Protein 8RQY (pdb70)

B-factor: mean 31.99, std 12.07, range [16.11, 99.0]

Sequence (131 aa):
MKKVEILMVVDAAAALASRDLQSNIYLIDTNKYMGSGNEGQAELKTACKDGQLLCWRVVAISPDNEVDIVEFNGQMINDRVCIPTKQGLSGDEFWEGRVEAQGQASTQQYNATLSIDGSRLTFDPFLVISL

Organism: Vibrio cholerae serotype O1 (strain ATCC 39315 / El Tor Inaba N16961) (NCBI:txid243277)

Structure (mmCIF, N/CA/C/O backbone):
data_8RQY
#
_entry.id   8RQY
#
_cell.length_a   46.998
_cell.length_b   98.008
_cell.length_c   54.528
_cell.angle_alpha   90.000
_cell.angle_beta   90.000
_cell.angle_gamma   90.000
#
_symmetry.space_group_name_H-M   'C 2 2 21'
#
loop_
_entity.id
_entity.type
_entity.pdbx_description
1 polymer 'Inclusion body protein'
2 water water
#
loop_
_atom_site.group_PDB
_atom_site.id
_atom_site.type_symbol
_atom_site.label_atom_id
_atom_site.label_alt_id
_atom_site.label_comp_id
_atom_site.label_asym_id
_atom_site.label_entity_id
_atom_site.label_seq_id
_atom_site.pdbx_PDB_ins_code
_atom_site.Cartn_x
_atom_site.Cartn_y
_atom_site.Cartn_z
_atom_site.occupancy
_atom_site.B_iso_or_equiv
_atom_site.auth_seq_id
_atom_site.auth_comp_id
_atom_site.auth_asym_id
_atom_site.auth_atom_id
_atom_site.pdbx_PDB_model_num
ATOM 1 N N . MET A 1 3 ? 5.670 12.971 17.582 1.000 48.851 1 MET A N 1
ATOM 2 C CA . MET A 1 3 ? 5.049 14.271 17.259 1.000 47.663 1 MET A CA 1
ATOM 3 C C . MET A 1 3 ? 4.506 14.832 18.568 1.000 42.971 1 MET A C 1
ATOM 4 O O . MET A 1 3 ? 4.829 15.970 18.844 1.000 45.143 1 MET A O 1
ATOM 9 N N . LYS A 1 4 ? 3.807 14.052 19.420 1.000 43.919 2 LYS A N 1
ATOM 10 C CA . LYS A 1 4 ? 3.272 14.598 20.672 1.000 44.876 2 LYS A CA 1
ATOM 11 C C . LYS A 1 4 ? 4.356 14.794 21.758 1.000 40.060 2 LYS A C 1
ATOM 12 O O . LYS A 1 4 ? 5.312 14.040 21.825 1.000 41.240 2 LYS A O 1
ATOM 18 N N . LYS A 1 5 ? 4.231 15.838 22.614 1.000 37.855 3 LYS A N 1
ATOM 19 C CA . LYS A 1 5 ? 5.105 16.030 23.767 1.000 32.843 3 LYS A CA 1
ATOM 20 C C . LYS A 1 5 ? 4.796 14.951 24.794 1.000 28.914 3 LYS A C 1
ATOM 21 O O . LYS A 1 5 ? 3.685 14.448 24.833 1.000 25.654 3 LYS A O 1
ATOM 27 N N . VAL A 1 6 ? 5.796 14.590 25.582 1.000 28.254 4 VAL A N 1
ATOM 28 C CA . VAL A 1 6 ? 5.592 13.785 26.775 1.000 24.895 4 VAL A CA 1
ATOM 29 C C . VAL A 1 6 ? 5.689 14.749 27.955 1.000 21.545 4 VAL A C 1
ATOM 30 O O . VAL A 1 6 ? 6.726 15.345 28.188 1.000 19.497 4 VAL A O 1
ATOM 34 N N . GLU A 1 7 ? 4.562 14.898 28.671 1.000 23.689 5 GLU A N 1
ATOM 35 C CA . GLU A 1 7 ? 4.497 15.736 29.846 1.000 22.077 5 GLU A CA 1
ATOM 36 C C . GLU A 1 7 ? 4.478 14.883 31.094 1.000 21.255 5 GLU A C 1
ATOM 37 O O . GLU A 1 7 ? 3.724 13.914 31.211 1.000 22.532 5 GLU A O 1
ATOM 43 N N . ILE A 1 8 ? 5.363 15.263 32.009 1.000 21.762 6 ILE A N 1
ATOM 44 C CA . ILE A 1 8 ? 5.686 14.526 33.210 1.000 19.684 6 ILE A CA 1
ATOM 45 C C . ILE A 1 8 ? 5.329 15.426 34.394 1.000 22.634 6 ILE A C 1
ATOM 46 O O . ILE A 1 8 ? 5.736 16.586 34.444 1.000 25.200 6 ILE A O 1
ATOM 51 N N . LEU A 1 9 ? 4.581 14.899 35.366 1.000 23.758 7 LEU A N 1
ATOM 52 C CA . LEU A 1 9 ? 4.300 15.570 36.623 1.000 21.786 7 LEU A CA 1
ATOM 53 C C . LEU A 1 9 ? 4.986 14.778 37.733 1.000 22.911 7 LEU A C 1
ATOM 54 O O . LEU A 1 9 ? 4.756 13.578 37.905 1.000 22.063 7 LEU A O 1
ATOM 59 N N . MET A 1 10 ? 5.899 15.414 38.439 1.000 22.539 8 MET A N 1
ATOM 60 C CA . MET A 1 10 ? 6.447 14.873 39.670 1.000 23.598 8 MET A CA 1
ATOM 61 C C . MET A 1 10 ? 5.523 15.350 40.796 1.000 23.495 8 MET A C 1
ATOM 62 O O . MET A 1 10 ? 5.204 16.555 40.895 1.000 21.259 8 MET A O 1
ATOM 67 N N . VAL A 1 11 ? 5.078 14.406 41.623 1.000 19.893 9 VAL A N 1
ATOM 68 C CA . VAL A 1 11 ? 4.278 14.702 42.790 1.000 21.651 9 VAL A CA 1
ATOM 69 C C . VAL A 1 11 ? 5.081 14.358 44.044 1.000 20.709 9 VAL A C 1
ATOM 70 O O . VAL A 1 11 ? 5.488 13.217 44.211 1.000 20.752 9 VAL A O 1
ATOM 74 N N . VAL A 1 12 ? 5.255 15.365 44.926 1.000 22.737 10 VAL A N 1
ATOM 75 C CA . VAL A 1 12 ? 5.974 15.202 46.173 1.000 22.500 10 VAL A CA 1
ATOM 76 C C . VAL A 1 12 ? 5.019 15.218 47.387 1.000 22.928 10 VAL A C 1
ATOM 77 O O . VAL A 1 12 ? 4.190 16.105 47.556 1.000 21.794 10 VAL A O 1
ATOM 81 N N . ASP A 1 13 ? 5.119 14.182 48.235 1.000 23.068 11 ASP A N 1
ATOM 82 C CA . ASP A 1 13 ? 4.602 14.201 49.610 1.000 25.818 11 ASP A CA 1
ATOM 83 C C . ASP A 1 13 ? 5.606 15.009 50.454 1.000 25.579 11 ASP A C 1
ATOM 84 O O . ASP A 1 13 ? 6.526 14.440 50.995 1.000 23.646 11 ASP A O 1
ATOM 89 N N . ALA A 1 14 ? 5.469 16.348 50.506 1.000 25.245 12 ALA A N 1
ATOM 90 C CA . ALA A 1 14 ? 6.568 17.192 50.952 1.000 23.340 12 ALA A CA 1
ATOM 91 C C . ALA A 1 14 ? 6.811 16.993 52.449 1.000 23.634 12 ALA A C 1
ATOM 92 O O . ALA A 1 14 ? 7.952 16.915 52.859 1.000 25.302 12 ALA A O 1
ATOM 94 N N . ALA A 1 15 ? 5.741 16.896 53.235 1.000 22.191 13 ALA A N 1
ATOM 95 C CA . ALA A 1 15 ? 5.812 16.723 54.667 1.000 25.723 13 ALA A CA 1
ATOM 96 C C . ALA A 1 15 ? 6.692 15.541 55.000 1.000 26.747 13 ALA A C 1
ATOM 97 O O . ALA A 1 15 ? 7.615 15.640 55.793 1.000 25.878 13 ALA A O 1
ATOM 99 N N . ALA A 1 16 ? 6.362 14.422 54.387 1.000 23.304 14 ALA A N 1
ATOM 100 C CA . ALA A 1 16 ? 7.107 13.194 54.587 1.000 26.659 14 ALA A CA 1
ATOM 101 C C . ALA A 1 16 ? 8.557 13.279 54.047 1.000 27.503 14 ALA A C 1
ATOM 102 O O . ALA A 1 16 ? 9.494 12.696 54.608 1.000 23.353 14 ALA A O 1
ATOM 104 N N . ALA A 1 17 ? 8.736 13.912 52.873 1.000 23.686 15 ALA A N 1
ATOM 105 C CA . ALA A 1 17 ? 10.065 14.097 52.339 1.000 25.774 15 ALA A CA 1
ATOM 106 C C . ALA A 1 17 ? 10.896 14.839 53.386 1.000 25.449 15 ALA A C 1
ATOM 107 O O . ALA A 1 17 ? 12.025 14.451 53.680 1.000 26.309 15 ALA A O 1
ATOM 109 N N . LEU A 1 18 ? 10.350 15.919 53.929 1.000 20.672 16 LEU A N 1
ATOM 110 C CA . LEU A 1 18 ? 11.200 16.739 54.789 1.000 23.751 16 LEU A CA 1
ATOM 111 C C . LEU A 1 18 ? 11.459 16.022 56.124 1.000 21.439 16 LEU A C 1
ATOM 112 O O . LEU A 1 18 ? 12.503 16.164 56.690 1.000 21.697 16 LEU A O 1
ATOM 117 N N . ALA A 1 19 ? 10.480 15.300 56.659 1.000 22.262 17 ALA A N 1
ATOM 118 C CA . ALA A 1 19 ? 10.651 14.581 57.912 1.000 22.939 17 ALA A CA 1
ATOM 119 C C . ALA A 1 19 ? 11.723 13.494 57.777 1.000 25.768 17 ALA A C 1
ATOM 120 O O . ALA A 1 19 ? 12.460 13.238 58.716 1.000 27.411 17 ALA A O 1
ATOM 122 N N . SER A 1 20 ? 11.796 12.809 56.642 1.000 23.822 18 SER A N 1
ATOM 123 C CA . SER A 1 20 ? 12.736 11.718 56.451 1.000 24.642 18 SER A CA 1
ATOM 124 C C . SER A 1 20 ? 14.050 12.144 55.780 1.000 27.053 18 SER A C 1
ATOM 125 O O . SER A 1 20 ? 15.013 11.399 55.816 1.000 26.512 18 SER A O 1
ATOM 128 N N . ARG A 1 21 ? 14.060 13.265 55.068 1.000 28.624 19 ARG A N 1
ATOM 129 C CA . ARG A 1 21 ? 15.112 13.634 54.129 1.000 28.427 19 ARG A CA 1
ATOM 130 C C . ARG A 1 21 ? 15.310 12.603 53.031 1.000 29.924 19 ARG A C 1
ATOM 131 O O . ARG A 1 21 ? 16.399 12.554 52.466 1.000 30.767 19 ARG A O 1
ATOM 139 N N . ASP A 1 22 ? 14.244 11.856 52.707 1.000 33.477 20 ASP A N 1
ATOM 140 C CA . ASP A 1 22 ? 14.211 10.849 51.651 1.000 31.366 20 ASP A CA 1
ATOM 141 C C . ASP A 1 22 ? 13.170 11.268 50.608 1.000 35.772 20 ASP A C 1
ATOM 142 O O . ASP A 1 22 ? 11.947 11.169 50.853 1.000 33.408 20 ASP A O 1
ATOM 147 N N . LEU A 1 23 ? 13.679 11.711 49.443 1.000 31.523 21 LEU A N 1
ATOM 148 C CA . LEU A 1 23 ? 12.846 12.211 48.351 1.000 27.993 21 LEU A CA 1
ATOM 149 C C . LEU A 1 23 ? 12.266 11.033 47.552 1.000 25.865 21 LEU A C 1
ATOM 150 O O . LEU A 1 23 ? 11.064 11.017 47.250 1.000 23.946 21 LEU A O 1
ATOM 155 N N . GLN A 1 24 ? 13.129 10.045 47.262 1.000 25.484 22 GLN A N 1
ATOM 156 C CA . GLN A 1 24 ? 12.804 8.909 46.421 1.000 30.339 22 GLN A CA 1
ATOM 157 C C . GLN A 1 24 ? 11.570 8.196 46.960 1.000 29.857 22 GLN A C 1
ATOM 158 O O . GLN A 1 24 ? 10.691 7.894 46.161 1.000 28.158 22 GLN A O 1
ATOM 164 N N . SER A 1 25 ? 11.499 7.964 48.279 1.000 25.590 23 SER A N 1
ATOM 165 C CA . SER A 1 25 ? 10.391 7.207 48.864 1.000 29.150 23 SER A CA 1
ATOM 166 C C . SER A 1 25 ? 9.115 8.027 48.966 1.000 28.452 23 SER A C 1
ATOM 167 O O . SER A 1 25 ? 8.084 7.523 49.383 1.000 28.370 23 SER A O 1
ATOM 170 N N . ASN A 1 26 ? 9.207 9.304 48.645 1.000 25.657 24 ASN A N 1
ATOM 171 C CA . ASN A 1 26 ? 8.075 10.166 48.817 1.000 23.047 24 ASN A CA 1
ATOM 172 C C . ASN A 1 26 ? 7.731 10.913 47.540 1.000 30.584 24 ASN A C 1
ATOM 173 O O . ASN A 1 26 ? 7.182 12.015 47.628 1.000 29.799 24 ASN A O 1
ATOM 178 N N . ILE A 1 27 ? 8.034 10.327 46.366 1.000 24.088 25 ILE A N 1
ATOM 179 C CA . ILE A 1 27 ? 7.755 10.997 45.114 1.000 24.136 25 ILE A CA 1
ATOM 180 C C . ILE A 1 27 ? 6.994 10.023 44.200 1.000 26.269 25 ILE A C 1
ATOM 181 O O . ILE A 1 27 ? 7.106 8.821 44.344 1.000 23.555 25 ILE A O 1
ATOM 186 N N . TYR A 1 28 ? 6.149 10.586 43.322 1.000 25.874 26 TYR A N 1
ATOM 187 C CA . TYR A 1 28 ? 5.434 9.856 42.283 1.000 24.990 26 TYR A CA 1
ATOM 188 C C . TYR A 1 28 ? 5.678 10.559 40.956 1.000 28.308 26 TYR A C 1
ATOM 189 O O . TYR A 1 28 ? 5.893 11.782 40.968 1.000 27.819 26 TYR A O 1
ATOM 198 N N . LEU A 1 29 ? 5.663 9.789 39.853 1.000 26.051 27 LEU A N 1
ATOM 199 C CA . LEU A 1 29 ? 5.658 10.312 38.486 1.000 29.530 27 LEU A CA 1
ATOM 200 C C . LEU A 1 29 ? 4.369 9.888 37.792 1.000 30.910 27 LEU A C 1
ATOM 201 O O . LEU A 1 29 ? 3.994 8.719 37.877 1.000 29.555 27 LEU A O 1
ATOM 206 N N . ILE A 1 30 ? 3.699 10.835 37.113 1.000 29.433 28 ILE A N 1
ATOM 207 C CA . ILE A 1 30 ? 2.586 10.567 36.201 1.000 25.390 28 ILE A CA 1
ATOM 208 C C . ILE A 1 30 ? 2.872 11.344 34.928 1.000 26.054 28 ILE A C 1
ATOM 209 O O . ILE A 1 30 ? 3.228 12.506 35.005 1.000 25.659 28 ILE A O 1
ATOM 214 N N . ASP A 1 31 ? 2.722 10.693 33.772 1.000 24.257 29 ASP A N 1
ATOM 215 C CA . ASP A 1 31 ? 3.014 11.322 32.502 1.000 24.591 29 ASP A CA 1
ATOM 216 C C . ASP A 1 31 ? 1.893 11.083 31.498 1.000 24.839 29 ASP A C 1
ATOM 217 O O . ASP A 1 31 ? 0.962 10.325 31.736 1.000 19.301 29 ASP A O 1
ATOM 222 N N . THR A 1 32 ? 1.972 11.792 30.367 1.000 26.365 30 THR A N 1
ATOM 223 C CA . THR A 1 32 ? 0.911 11.741 29.402 1.000 26.819 30 THR A CA 1
ATOM 224 C C . THR A 1 32 ? 0.961 10.457 28.574 1.000 26.247 30 THR A C 1
ATOM 225 O O . THR A 1 32 ? 0.165 10.299 27.709 1.000 23.893 30 THR A O 1
ATOM 229 N N . ASN A 1 33 ? 1.883 9.545 28.836 1.000 26.325 31 ASN A N 1
ATOM 230 C CA . ASN A 1 33 ? 1.868 8.191 28.323 1.000 26.030 31 ASN A CA 1
ATOM 231 C C . ASN A 1 33 ? 0.928 7.334 29.146 1.000 27.913 31 ASN A C 1
ATOM 232 O O . ASN A 1 33 ? 0.859 6.152 28.920 1.000 27.774 31 ASN A O 1
ATOM 237 N N . LYS A 1 34 ? 0.309 7.920 30.168 1.000 30.277 32 LYS A N 1
ATOM 238 C CA . LYS A 1 34 ? -0.539 7.233 31.112 1.000 30.237 32 LYS A CA 1
ATOM 239 C C . LYS A 1 34 ? 0.264 6.287 31.974 1.000 30.477 32 LYS A C 1
ATOM 240 O O . LYS A 1 34 ? -0.286 5.291 32.402 1.000 36.878 32 LYS A O 1
ATOM 246 N N . TYR A 1 35 ? 1.535 6.585 32.231 1.000 31.820 33 TYR A N 1
ATOM 247 C CA . TYR A 1 35 ? 2.285 5.837 33.224 1.000 25.337 33 TYR A CA 1
ATOM 248 C C . TYR A 1 35 ? 2.223 6.537 34.598 1.000 24.229 33 TYR A C 1
ATOM 249 O O . TYR A 1 35 ? 2.200 7.767 34.662 1.000 21.894 33 TYR A O 1
ATOM 258 N N . MET A 1 36 ? 2.167 5.698 35.683 1.000 24.795 34 MET A N 1
ATOM 259 C CA . MET A 1 36 ? 2.257 6.242 37.043 1.000 31.300 34 MET A CA 1
ATOM 260 C C . MET A 1 36 ? 3.242 5.368 37.830 1.000 27.155 34 MET A C 1
ATOM 261 O O . MET A 1 36 ? 3.068 4.188 37.803 1.000 30.813 34 MET A O 1
ATOM 266 N N . GLY A 1 37 ? 4.271 5.931 38.456 1.000 29.139 35 GLY A N 1
ATOM 267 C CA . GLY A 1 37 ? 5.258 5.186 39.243 1.000 26.315 35 GLY A CA 1
ATOM 268 C C . GLY A 1 37 ? 5.362 5.760 40.637 1.000 27.795 35 GLY A C 1
ATOM 269 O O . GLY A 1 37 ? 5.336 6.962 40.746 1.000 24.888 35 GLY A O 1
ATOM 270 N N . SER A 1 38 ? 5.419 4.932 41.674 1.000 29.519 36 SER A N 1
ATOM 271 C CA . SER A 1 38 ? 5.703 5.390 43.071 1.000 29.613 36 SER A CA 1
ATOM 272 C C . SER A 1 38 ? 7.115 5.047 43.477 1.000 27.285 36 SER A C 1
ATOM 273 O O . SER A 1 38 ? 7.356 3.904 43.326 1.000 26.461 36 SER A O 1
ATOM 276 N N . GLY A 1 39 ? 7.844 5.980 43.986 1.000 26.201 37 GLY A N 1
ATOM 277 C CA . GLY A 1 39 ? 9.228 5.710 44.328 1.000 29.738 37 GLY A CA 1
ATOM 278 C C . GLY A 1 39 ? 9.356 4.872 45.586 1.000 28.036 37 GLY A C 1
ATOM 279 O O . GLY A 1 39 ? 10.387 4.251 45.812 1.000 32.834 37 GLY A O 1
ATOM 280 N N . ASN A 1 40 ? 8.305 4.914 46.388 1.000 35.353 38 ASN A N 1
ATOM 281 C CA . ASN A 1 40 ? 8.183 4.089 47.568 1.000 37.341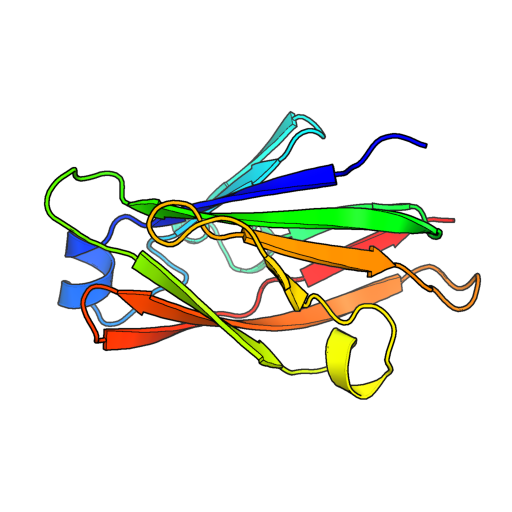 38 ASN A CA 1
ATOM 282 C C . ASN A 1 40 ? 8.285 2.616 47.172 1.000 42.569 38 ASN A C 1
ATOM 283 O O . ASN A 1 40 ? 8.820 1.798 47.883 1.000 35.480 38 ASN A O 1
ATOM 288 N N . GLU A 1 41 ? 7.775 2.259 46.002 1.000 38.821 39 GLU A N 1
ATOM 289 C CA . GLU A 1 41 ? 7.835 0.884 45.563 1.000 35.671 39 GLU A CA 1
ATOM 290 C C . GLU A 1 41 ? 9.138 0.564 44.848 1.000 35.690 39 GLU A C 1
ATOM 291 O O . GLU A 1 41 ? 9.286 -0.554 44.399 1.000 41.577 39 GLU A O 1
ATOM 297 N N . GLY A 1 42 ? 10.049 1.528 44.674 1.000 33.792 40 GLY A N 1
ATOM 298 C CA . GLY A 1 42 ? 11.386 1.226 44.194 1.000 28.550 40 GLY A CA 1
ATOM 299 C C . GLY A 1 42 ? 11.863 2.281 43.210 1.000 31.037 40 GLY A C 1
ATOM 300 O O . GLY A 1 42 ? 11.070 2.914 42.538 1.000 29.681 40 GLY A O 1
ATOM 301 N N . GLN A 1 43 ? 13.178 2.430 43.141 1.000 32.103 41 GLN A N 1
ATOM 302 C CA . GLN A 1 43 ? 13.856 3.260 42.178 1.000 38.151 41 GLN A CA 1
ATOM 303 C C . GLN A 1 43 ? 13.484 2.904 40.731 1.000 41.881 41 GLN A C 1
ATOM 304 O O . GLN A 1 43 ? 13.414 3.780 39.878 1.000 36.151 41 GLN A O 1
ATOM 310 N N . ALA A 1 44 ? 13.279 1.618 40.446 1.000 33.361 42 ALA A N 1
ATOM 311 C CA . ALA A 1 44 ? 12.965 1.125 39.122 1.000 34.499 42 ALA A CA 1
ATOM 312 C C . ALA A 1 44 ? 11.679 1.744 38.561 1.000 33.626 42 ALA A C 1
ATOM 313 O O . ALA A 1 44 ? 11.523 1.817 37.360 1.000 30.405 42 ALA A O 1
ATOM 315 N N . GLU A 1 45 ? 10.778 2.225 39.416 1.000 30.742 43 GLU A N 1
ATOM 316 C CA . GLU A 1 45 ? 9.511 2.791 38.968 1.000 33.622 43 GLU A CA 1
ATOM 317 C C . GLU A 1 45 ? 9.622 4.243 38.467 1.000 31.807 43 GLU A C 1
ATOM 318 O O . GLU A 1 45 ? 8.672 4.801 37.927 1.000 32.470 43 GLU A O 1
ATOM 324 N N . LEU A 1 46 ? 10.740 4.910 38.748 1.000 28.059 44 LEU A N 1
ATOM 325 C CA . LEU A 1 46 ? 10.857 6.326 38.483 1.000 27.781 44 LEU A CA 1
ATOM 326 C C . LEU A 1 46 ? 11.441 6.502 37.079 1.000 28.284 44 LEU A C 1
ATOM 3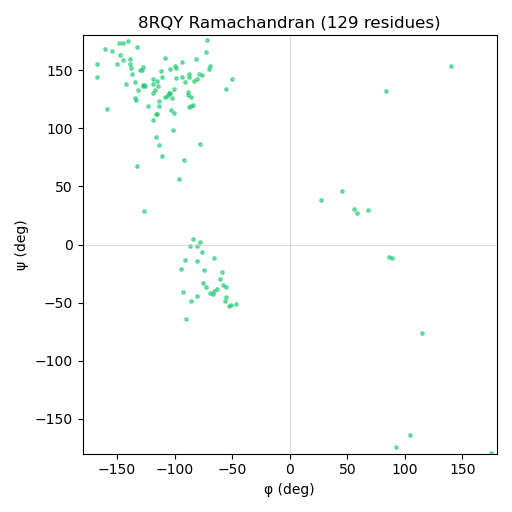27 O O . LEU A 1 46 ? 12.609 6.821 36.879 1.000 28.355 44 LEU A O 1
ATOM 332 N N . LYS A 1 47 ? 10.607 6.208 36.097 1.000 26.195 45 LYS A N 1
ATOM 333 C CA . LYS A 1 47 ? 11.084 6.265 34.745 1.000 28.380 45 LYS A CA 1
ATOM 334 C C . LYS A 1 47 ? 10.040 6.890 33.859 1.000 23.983 45 LYS A C 1
ATOM 335 O O . LYS A 1 47 ? 8.854 6.839 34.179 1.000 24.655 45 LYS A O 1
ATOM 341 N N . THR A 1 48 ? 10.531 7.371 32.705 1.000 22.985 46 THR A N 1
ATOM 342 C CA . THR A 1 48 ? 9.709 7.861 31.618 1.000 28.138 46 THR A CA 1
ATOM 343 C C . THR A 1 48 ? 10.102 7.160 30.326 1.000 28.478 46 THR A C 1
ATOM 344 O O . THR A 1 48 ? 11.274 7.021 30.068 1.000 31.445 46 THR A O 1
ATOM 348 N N . ALA A 1 49 ? 9.101 6.741 29.540 1.000 31.299 47 ALA A N 1
ATOM 349 C CA . ALA A 1 49 ? 9.268 6.126 28.230 1.000 31.211 47 ALA A CA 1
ATOM 350 C C . ALA A 1 49 ? 9.243 7.249 27.211 1.000 29.225 47 ALA A C 1
ATOM 351 O O . ALA A 1 49 ? 8.390 8.132 27.326 1.000 30.492 47 ALA A O 1
ATOM 353 N N . CYS A 1 50 ? 10.092 7.209 26.174 1.000 28.847 48 CYS A N 1
ATOM 354 C CA . CYS A 1 50 ? 9.920 8.190 25.119 1.000 29.233 48 CYS A CA 1
ATOM 355 C C . CYS A 1 50 ? 10.614 7.702 23.867 1.000 28.289 48 CYS A C 1
ATOM 356 O O . CYS A 1 50 ? 11.308 6.707 23.947 1.000 28.366 48 CYS A O 1
ATOM 359 N N . LYS A 1 51 ? 10.334 8.383 22.748 1.000 28.131 49 LYS A N 1
ATOM 360 C CA . LYS A 1 51 ? 10.892 8.043 21.456 1.000 29.725 49 LYS A CA 1
ATOM 361 C C . LYS A 1 51 ? 11.977 9.079 21.184 1.000 29.344 49 LYS A C 1
ATOM 362 O O . LYS A 1 51 ? 11.913 10.208 21.690 1.000 26.194 49 LYS A O 1
ATOM 368 N N . ASP A 1 52 ? 13.012 8.698 20.421 1.000 29.889 50 ASP A N 1
ATOM 369 C CA . ASP A 1 52 ? 13.966 9.674 19.911 1.000 29.535 50 ASP A CA 1
ATOM 370 C C . ASP A 1 52 ? 13.217 10.824 19.247 1.000 27.756 50 ASP A C 1
ATOM 371 O O . ASP A 1 52 ? 12.166 10.622 18.638 1.000 29.626 50 ASP A O 1
ATOM 376 N N . GLY A 1 53 ? 13.726 12.046 19.417 1.000 27.605 51 GLY A N 1
ATOM 377 C CA . GLY A 1 53 ? 13.202 13.220 18.749 1.000 23.667 51 GLY A CA 1
ATOM 378 C C . GLY A 1 53 ? 12.053 13.832 19.528 1.000 25.526 51 GLY A C 1
ATOM 379 O O . GLY A 1 53 ? 11.668 14.939 19.232 1.000 28.208 51 GLY A O 1
ATOM 380 N N . GLN A 1 54 ? 11.527 13.161 20.555 1.000 28.709 52 GLN A N 1
ATOM 381 C CA . GLN A 1 54 ? 10.376 13.694 21.274 1.000 29.227 52 GLN A CA 1
ATOM 382 C C . GLN A 1 54 ? 10.737 14.800 22.267 1.000 24.286 52 GLN A C 1
ATOM 383 O O . GLN A 1 54 ? 11.747 14.768 22.966 1.000 24.254 52 GLN A O 1
ATOM 389 N N . LEU A 1 55 ? 9.803 15.730 22.407 1.000 25.002 53 LEU A N 1
ATOM 390 C CA . LEU A 1 55 ? 9.960 16.765 23.393 1.000 27.609 53 LEU A CA 1
ATOM 391 C C . LEU A 1 55 ? 9.381 16.344 24.754 1.000 27.735 53 LEU A C 1
ATOM 392 O O . LEU A 1 55 ? 8.221 15.900 24.875 1.000 25.356 53 LEU A O 1
ATOM 397 N N . LEU A 1 56 ? 10.205 16.547 25.788 1.000 23.621 54 LEU A N 1
ATOM 398 C CA . LEU A 1 56 ? 9.817 16.233 27.154 1.000 25.119 54 LEU A CA 1
ATOM 399 C C . LEU A 1 56 ? 9.637 17.506 27.967 1.000 22.242 54 LEU A C 1
ATOM 400 O O . LEU A 1 56 ? 10.489 18.339 27.922 1.000 24.138 54 LEU A O 1
ATOM 405 N N . CYS A 1 57 ? 8.659 17.494 28.884 1.000 23.645 55 CYS A N 1
ATOM 406 C CA . CYS A 1 57 ? 8.262 18.587 29.746 1.000 22.145 55 CYS A CA 1
ATOM 407 C C . CYS A 1 57 ? 8.104 18.057 31.160 1.000 22.691 55 CYS A C 1
ATOM 408 O O . CYS A 1 57 ? 7.471 17.051 31.373 1.000 25.381 55 CYS A O 1
ATOM 411 N N . TRP A 1 58 ? 8.801 18.646 32.102 1.000 22.780 56 TRP A N 1
ATOM 412 C CA . TRP A 1 58 ? 8.692 18.298 33.503 1.000 21.315 56 TRP A CA 1
ATOM 413 C C . TRP A 1 58 ? 8.131 19.485 34.276 1.000 19.674 56 TRP A C 1
ATOM 414 O O . TRP A 1 58 ? 8.579 20.606 34.060 1.000 19.341 56 TRP A O 1
ATOM 425 N N . ARG A 1 59 ? 7.257 19.209 35.243 1.000 20.284 57 ARG A N 1
ATOM 426 C CA . ARG A 1 59 ? 6.885 20.152 36.310 1.000 20.596 57 ARG A CA 1
ATOM 427 C C . ARG A 1 59 ? 6.640 19.369 37.620 1.000 21.764 57 ARG A C 1
ATOM 428 O O . ARG A 1 59 ? 6.432 18.173 37.595 1.000 19.445 57 ARG A O 1
ATOM 436 N N . VAL A 1 60 ? 6.725 20.058 38.779 1.000 23.880 58 VAL A N 1
ATOM 437 C CA . VAL A 1 60 ? 6.650 19.471 40.114 1.000 21.237 58 VAL A CA 1
ATOM 438 C C . VAL A 1 60 ? 5.602 20.161 40.973 1.000 18.684 58 VAL A C 1
ATOM 439 O O . VAL A 1 60 ? 5.445 21.373 40.930 1.000 16.951 58 VAL A O 1
ATOM 443 N N . VAL A 1 61 ? 4.827 19.358 41.713 1.000 18.374 59 VAL A N 1
ATOM 444 C CA . VAL A 1 61 ? 3.804 19.894 42.617 1.000 17.231 59 VAL A CA 1
ATOM 445 C C . VAL A 1 61 ? 3.858 19.084 43.911 1.000 18.116 59 VAL A C 1
ATOM 446 O O . VAL A 1 61 ? 4.385 17.943 43.950 1.000 16.680 59 VAL A O 1
ATOM 450 N N . ALA A 1 62 ? 3.387 19.732 44.991 1.000 20.444 60 ALA A N 1
ATOM 451 C CA . ALA A 1 62 ? 3.225 19.087 46.292 1.000 20.583 60 ALA A CA 1
ATOM 452 C C . ALA A 1 62 ? 1.760 18.661 46.502 1.000 23.655 60 ALA A C 1
ATOM 453 O O . ALA A 1 62 ? 0.848 19.277 45.944 1.000 20.654 60 ALA A O 1
ATOM 455 N N . ILE A 1 63 ? 1.539 17.590 47.300 1.000 26.665 61 ILE A N 1
ATOM 456 C CA . ILE A 1 63 ? 0.176 17.128 47.586 1.000 25.439 61 ILE A CA 1
ATOM 457 C C . ILE A 1 63 ? -0.533 18.197 48.410 1.000 26.694 61 ILE A C 1
ATOM 458 O O . ILE A 1 63 ? -1.670 18.572 48.116 1.000 28.123 61 ILE A O 1
ATOM 463 N N . SER A 1 64 ? 0.198 18.740 49.372 1.000 25.266 62 SER A N 1
ATOM 464 C CA . SER A 1 64 ? -0.367 19.746 50.244 1.000 29.983 62 SER A CA 1
ATOM 465 C C . SER A 1 64 ? -0.326 21.155 49.649 1.000 26.578 62 SER A C 1
ATOM 466 O O . SER A 1 64 ? 0.701 21.587 49.124 1.000 29.408 62 SER A O 1
ATOM 469 N N . PRO A 1 65 ? -1.385 21.968 49.850 1.000 24.962 63 PRO A N 1
ATOM 470 C CA . PRO A 1 65 ? -1.335 23.379 49.484 1.000 28.400 63 PRO A CA 1
ATOM 471 C C . PRO A 1 65 ? -0.354 24.222 50.286 1.000 24.790 63 PRO A C 1
ATOM 472 O O . PRO A 1 65 ? -0.017 25.293 49.879 1.000 28.509 63 PRO A O 1
ATOM 476 N N . ASP A 1 66 ? 0.192 23.726 51.369 1.000 28.450 64 ASP A N 1
ATOM 477 C CA . ASP A 1 66 ? 1.064 24.525 52.232 1.000 35.871 64 ASP A CA 1
ATOM 478 C C . ASP A 1 66 ? 2.539 24.436 51.867 1.000 32.862 64 ASP A C 1
ATOM 479 O O . ASP A 1 66 ? 3.349 25.205 52.361 1.000 39.936 64 ASP A O 1
ATOM 484 N N . ASN A 1 67 ? 2.924 23.489 51.039 1.000 28.558 65 ASN A N 1
ATOM 485 C CA . ASN A 1 67 ? 4.304 23.456 50.625 1.000 28.597 65 ASN A CA 1
ATOM 486 C C . ASN A 1 67 ? 4.509 24.077 49.246 1.000 27.242 65 ASN A C 1
ATOM 487 O O . ASN A 1 67 ? 3.610 24.049 48.434 1.000 31.304 65 ASN A O 1
ATOM 492 N N . GLU A 1 68 ? 5.707 24.584 48.995 1.000 29.099 66 GLU A N 1
ATOM 493 C CA . GLU A 1 68 ? 6.172 25.010 47.680 1.000 33.562 66 GLU A CA 1
ATOM 494 C C . GLU A 1 68 ? 7.388 24.188 47.245 1.000 29.416 66 GLU A C 1
ATOM 495 O O . GLU A 1 68 ? 8.285 23.934 48.046 1.000 24.378 66 GLU A O 1
ATOM 501 N N . VAL A 1 69 ? 7.394 23.798 45.951 1.000 22.765 67 VAL A N 1
ATOM 502 C CA . VAL A 1 69 ? 8.366 22.869 45.424 1.000 26.388 67 VAL A CA 1
ATOM 503 C C . VAL A 1 69 ? 8.721 23.349 44.022 1.000 27.294 67 VAL A C 1
ATOM 504 O O . VAL A 1 69 ? 7.845 23.726 43.240 1.000 30.403 67 VAL A O 1
ATOM 508 N N . ASP A 1 70 ? 10.017 23.282 43.713 1.000 26.518 68 ASP A N 1
ATOM 509 C CA . ASP A 1 70 ? 10.547 23.691 42.441 1.000 28.552 68 ASP A CA 1
ATOM 510 C C . ASP A 1 70 ? 11.570 22.674 41.997 1.000 29.407 68 ASP A C 1
ATOM 511 O O . ASP A 1 70 ? 12.180 22.067 42.830 1.000 25.279 68 ASP A O 1
ATOM 516 N N . ILE A 1 71 ? 11.764 22.520 40.690 1.000 27.300 69 ILE A N 1
ATOM 517 C CA . ILE A 1 71 ? 12.941 21.847 40.186 1.000 27.647 69 ILE A CA 1
ATOM 518 C C . ILE A 1 71 ? 14.035 22.874 40.077 1.000 28.250 69 ILE A C 1
ATOM 519 O O . ILE A 1 71 ? 13.792 23.892 39.449 1.000 25.631 69 ILE A O 1
ATOM 524 N N . VAL A 1 72 ? 15.191 22.590 40.671 1.000 24.502 70 VAL A N 1
ATOM 525 C CA . VAL A 1 72 ? 16.308 23.521 40.693 1.000 25.047 70 VAL A CA 1
ATOM 526 C C . VAL A 1 72 ? 17.227 23.230 39.500 1.000 22.372 70 VAL A C 1
ATOM 527 O O . VAL A 1 72 ? 17.689 24.139 38.857 1.000 20.813 70 VAL A O 1
ATOM 531 N N . GLU A 1 73 ? 17.463 21.953 39.199 1.000 23.359 71 GLU A N 1
ATOM 532 C CA . GLU A 1 73 ? 18.601 21.524 38.417 1.000 28.765 71 GLU A CA 1
ATOM 533 C C . GLU A 1 73 ? 18.461 20.079 37.972 1.000 26.942 71 GLU A C 1
ATOM 534 O O . GLU A 1 73 ? 17.943 19.244 38.730 1.000 21.867 71 GLU A O 1
ATOM 540 N N . PHE A 1 74 ? 18.965 19.815 36.744 1.000 27.864 72 PHE A N 1
ATOM 541 C CA . PHE A 1 74 ? 19.198 18.466 36.255 1.000 24.687 72 PHE A CA 1
ATOM 542 C C . PHE A 1 74 ? 20.708 18.230 36.064 1.000 23.951 72 PHE A C 1
ATOM 543 O O . PHE A 1 74 ? 21.391 19.069 35.513 1.000 25.249 72 PHE A O 1
ATOM 551 N N . ASN A 1 75 ? 21.234 17.082 36.476 1.000 24.035 73 ASN A N 1
ATOM 552 C CA . ASN A 1 75 ? 22.640 16.723 36.268 1.000 24.700 73 ASN A CA 1
ATOM 553 C C . ASN A 1 75 ? 22.671 15.244 35.923 1.000 25.171 73 ASN A C 1
ATOM 554 O O . ASN A 1 75 ? 21.626 14.597 35.993 1.000 22.780 73 ASN A O 1
ATOM 559 N N . GLY A 1 76 ? 23.871 14.741 35.600 1.000 26.447 74 GLY A N 1
ATOM 560 C CA . GLY A 1 76 ? 24.127 13.318 35.432 1.000 22.748 74 GLY A CA 1
ATOM 561 C C . GLY A 1 76 ? 24.241 12.935 33.957 1.000 20.611 74 GLY A C 1
ATOM 562 O O . GLY A 1 76 ? 24.455 13.773 33.098 1.000 21.611 74 GLY A O 1
ATOM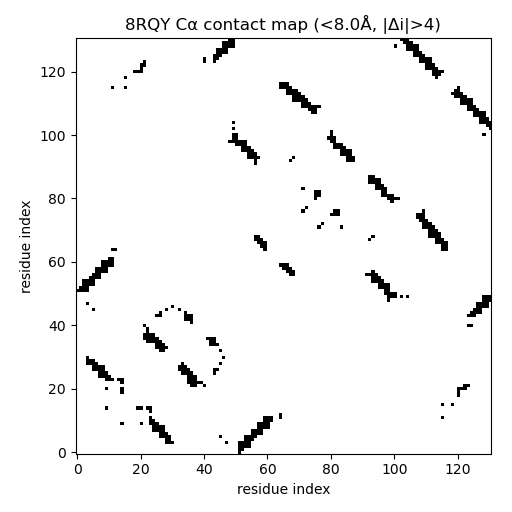 563 N N . GLN A 1 77 ? 24.133 11.640 33.708 1.000 21.771 75 GLN A N 1
ATOM 564 C CA . GLN A 1 77 ? 24.436 11.002 32.437 1.000 24.614 75 GLN A CA 1
ATOM 565 C C . GLN A 1 77 ? 23.733 11.695 31.277 1.000 24.082 75 GLN A C 1
ATOM 566 O O . GLN A 1 77 ? 24.401 12.035 30.302 1.000 26.229 75 GLN A O 1
ATOM 572 N N . MET A 1 78 ? 22.396 11.898 31.349 1.000 22.676 76 MET A N 1
ATOM 573 C CA . MET A 1 78 ? 21.598 12.446 30.245 1.000 21.640 76 MET A CA 1
ATOM 574 C C . MET A 1 78 ? 22.083 13.853 29.868 1.000 23.938 76 MET A C 1
ATOM 575 O O . MET A 1 78 ? 21.920 14.357 28.746 1.000 25.702 76 MET A O 1
ATOM 580 N N . ILE A 1 79 ? 22.615 14.563 30.851 1.000 23.868 77 ILE A N 1
ATOM 581 C CA . ILE A 1 79 ? 23.106 15.910 30.656 1.000 24.454 77 ILE A CA 1
ATOM 582 C C . ILE A 1 79 ? 24.546 15.880 30.153 1.000 25.254 77 ILE A C 1
ATOM 583 O O . ILE A 1 79 ? 24.887 16.616 29.228 1.000 24.270 77 ILE A O 1
ATOM 588 N N . ASN A 1 80 ? 25.396 15.088 30.821 1.000 24.734 78 ASN A N 1
ATOM 589 C CA . ASN A 1 80 ? 26.788 14.923 30.378 1.000 26.390 78 ASN A CA 1
ATOM 590 C C . ASN A 1 80 ? 26.907 14.658 28.876 1.000 27.725 78 ASN A C 1
ATOM 591 O O . ASN A 1 80 ? 27.659 15.341 28.184 1.000 27.421 78 ASN A O 1
ATOM 596 N N . ASP A 1 81 ? 26.136 13.666 28.395 1.000 29.826 79 ASP A N 1
ATOM 597 C CA . ASP A 1 81 ? 26.203 13.222 27.012 1.000 28.039 79 ASP A CA 1
ATOM 598 C C . ASP A 1 81 ? 25.354 14.056 26.053 1.000 27.329 79 ASP A C 1
ATOM 599 O 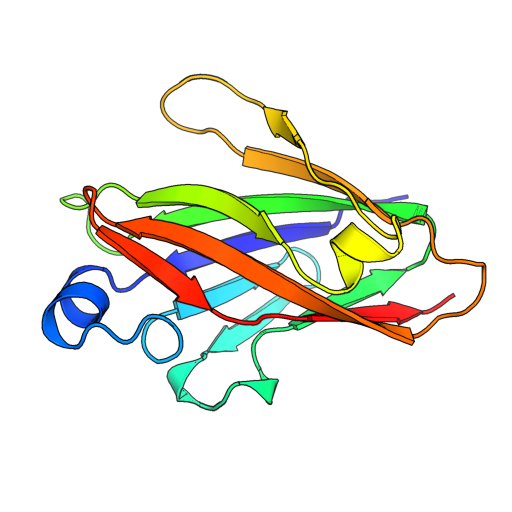O . ASP A 1 81 ? 25.310 13.724 24.887 1.000 28.241 79 ASP A O 1
ATOM 604 N N . ARG A 1 82 ? 24.723 15.141 26.513 1.000 27.291 80 ARG A N 1
ATOM 605 C CA . ARG A 1 82 ? 23.882 16.038 25.708 1.000 28.609 80 ARG A CA 1
ATOM 606 C C . ARG A 1 82 ? 22.732 15.324 24.993 1.000 27.585 80 ARG A C 1
ATOM 607 O O . ARG A 1 82 ? 22.256 15.786 23.972 1.000 28.016 80 ARG A O 1
ATOM 615 N N . VAL A 1 83 ? 22.211 14.242 25.579 1.000 29.815 81 VAL A N 1
ATOM 616 C CA . VAL A 1 83 ? 21.017 13.609 25.038 1.000 27.654 81 VAL A CA 1
ATOM 617 C C . VAL A 1 83 ? 19.766 14.438 25.367 1.000 27.157 81 VAL A C 1
ATOM 618 O O . VAL A 1 83 ? 18.834 14.518 24.562 1.000 27.140 81 VAL A O 1
ATOM 622 N N . CYS A 1 84 ? 19.705 15.116 26.502 1.000 25.055 82 CYS A N 1
ATOM 623 C CA . CYS A 1 84 ? 18.533 15.967 26.733 1.000 27.364 82 CYS A CA 1
ATOM 624 C C . CYS A 1 84 ? 18.847 17.016 27.766 1.000 26.447 82 CYS A C 1
ATOM 625 O O . CYS A 1 84 ? 19.243 16.684 28.846 1.000 27.267 82 CYS A O 1
ATOM 628 N N . ILE A 1 85 ? 18.802 18.264 27.355 1.000 25.249 83 ILE A N 1
ATOM 629 C CA . ILE A 1 85 ? 19.185 19.342 28.234 1.000 28.556 83 ILE A CA 1
ATOM 630 C C . ILE A 1 85 ? 17.964 20.211 28.483 1.000 24.575 83 ILE A C 1
ATOM 631 O O . ILE A 1 85 ? 17.699 21.118 27.727 1.000 25.783 83 ILE A O 1
ATOM 636 N N . PRO A 1 86 ? 17.168 19.977 29.532 1.000 22.586 84 PRO A N 1
ATOM 637 C CA . PRO A 1 86 ? 15.963 20.770 29.716 1.000 22.385 84 PRO A CA 1
ATOM 638 C C . PRO A 1 86 ? 16.366 22.185 30.084 1.000 23.471 84 PRO A C 1
ATOM 639 O O . PRO A 1 86 ? 17.423 22.383 30.676 1.000 21.201 84 PRO A O 1
ATOM 643 N N . THR A 1 87 ? 15.494 23.142 29.764 1.000 25.352 85 THR A N 1
ATOM 644 C CA . THR A 1 87 ? 15.681 24.528 30.198 1.000 26.330 85 THR A CA 1
ATOM 645 C C . THR A 1 87 ? 14.412 25.021 30.887 1.000 22.878 85 THR A C 1
ATOM 646 O O . THR A 1 87 ? 13.310 24.553 30.591 1.000 22.267 85 THR A O 1
ATOM 650 N N . LYS A 1 88 ? 14.572 25.979 31.798 1.000 22.992 86 LYS A N 1
ATOM 651 C CA . LYS A 1 88 ? 13.448 26.482 32.565 1.000 28.158 86 LYS A CA 1
ATOM 652 C C . LYS A 1 88 ? 12.603 27.518 31.813 1.000 22.694 86 LYS A C 1
ATOM 653 O O . LYS A 1 88 ? 13.090 28.415 31.140 1.000 22.717 86 LYS A O 1
ATOM 659 N N . GLN A 1 89 ? 11.304 27.445 32.014 1.000 19.527 87 GLN A N 1
ATOM 660 C CA . GLN A 1 89 ? 10.325 28.199 31.239 1.000 20.862 87 GLN A CA 1
ATOM 661 C C . GLN A 1 89 ? 9.112 28.531 32.111 1.000 23.045 87 GLN A C 1
ATOM 662 O O . GLN A 1 89 ? 8.984 28.005 33.228 1.000 21.657 87 GLN A O 1
ATOM 668 N N . GLY A 1 90 ? 8.194 29.349 31.566 1.000 23.986 88 GLY A N 1
ATOM 669 C CA . GLY A 1 90 ? 6.908 29.624 32.179 1.000 27.068 88 GLY A CA 1
ATOM 670 C C . GLY A 1 90 ? 6.981 30.865 33.071 1.000 31.677 88 GLY A C 1
ATOM 671 O O . GLY A 1 90 ? 7.958 31.546 33.041 1.000 32.762 88 GLY A O 1
ATOM 672 N N . LEU A 1 91 ? 5.909 31.188 33.794 1.000 31.874 89 LEU A N 1
ATOM 673 C CA . LEU A 1 91 ? 5.794 32.380 34.606 1.000 32.478 89 LEU A CA 1
ATOM 674 C C . LEU A 1 91 ? 6.241 31.924 35.986 1.000 36.671 89 LEU A C 1
ATOM 675 O O . LEU A 1 91 ? 6.173 30.716 36.234 1.000 30.077 89 LEU A O 1
ATOM 680 N N . SER A 1 92 ? 6.696 32.856 36.847 1.000 42.241 90 SER A N 1
ATOM 681 C CA . SER A 1 92 ? 6.897 32.569 38.266 1.000 47.605 90 SER A CA 1
ATOM 682 C C . SER A 1 92 ? 5.611 32.030 38.862 1.000 43.195 90 SER A C 1
ATOM 683 O O . SER A 1 92 ? 4.543 32.580 38.625 1.000 43.288 90 SER A O 1
ATOM 686 N N . GLY A 1 93 ? 5.678 30.963 39.642 1.000 48.811 91 GLY A N 1
ATOM 687 C CA . GLY A 1 93 ? 4.411 30.382 40.037 1.000 51.308 91 GLY A CA 1
ATOM 688 C C . GLY A 1 93 ? 4.245 28.994 39.457 1.000 51.170 91 GLY A C 1
ATOM 689 O O . GLY A 1 93 ? 4.409 28.077 40.229 1.000 53.476 91 GLY A O 1
ATOM 690 N N . ASP A 1 94 ? 3.933 28.841 38.147 1.000 48.868 92 ASP A N 1
ATOM 691 C CA . ASP A 1 94 ? 4.109 27.549 37.486 1.000 45.806 92 ASP A CA 1
ATOM 692 C C . ASP A 1 94 ? 5.204 27.643 36.425 1.000 35.048 92 ASP A C 1
ATOM 693 O O . ASP A 1 94 ? 4.975 27.830 35.232 1.000 35.885 92 ASP A O 1
ATOM 698 N N . GLU A 1 95 ? 6.427 27.451 36.878 1.000 34.454 93 GLU A N 1
ATOM 699 C CA . GLU A 1 95 ? 7.525 27.124 36.005 1.000 30.774 93 GLU A CA 1
ATOM 700 C C . GLU A 1 95 ? 7.520 25.619 35.670 1.000 26.649 93 GLU A C 1
ATOM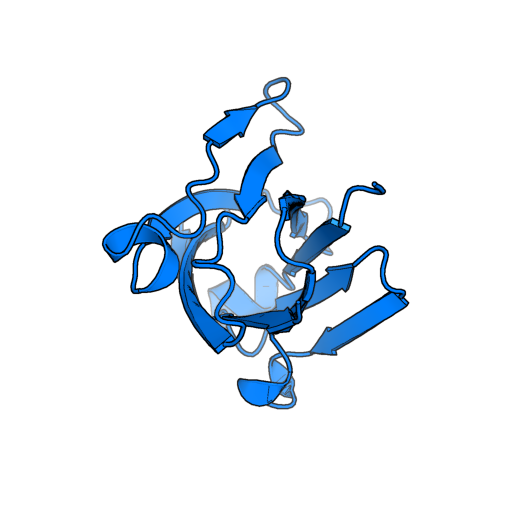 701 O O . GLU A 1 95 ? 7.013 24.741 36.369 1.000 23.136 93 GLU A O 1
ATOM 707 N N . PHE A 1 96 ? 8.204 25.341 34.574 1.000 22.595 94 PHE A N 1
ATOM 708 C CA . PHE A 1 96 ? 8.370 24.000 34.073 1.000 24.909 94 PHE A CA 1
ATOM 709 C C . PHE A 1 96 ? 9.660 23.973 33.266 1.000 20.347 94 PHE A C 1
ATOM 710 O O . PHE A 1 96 ? 10.155 25.003 32.881 1.000 24.768 94 PHE A O 1
ATOM 718 N N . TRP A 1 97 ? 10.141 22.787 32.940 1.000 21.073 95 TRP A N 1
ATOM 719 C CA . TRP A 1 97 ? 11.397 22.618 32.238 1.000 21.956 95 TRP A CA 1
ATOM 720 C C . TRP A 1 97 ? 11.141 21.759 31.015 1.000 21.302 95 TRP A C 1
ATOM 721 O O . TRP A 1 97 ? 10.427 20.780 31.130 1.000 19.640 95 TRP A O 1
ATOM 732 N N . GLU A 1 98 ? 11.725 22.118 29.872 1.000 19.332 96 GLU A N 1
ATOM 733 C CA . GLU A 1 98 ? 11.447 21.365 28.657 1.000 24.708 96 GLU A CA 1
ATOM 734 C C . GLU A 1 98 ? 12.719 21.106 27.861 1.000 23.031 96 GLU A C 1
ATOM 735 O O . GLU A 1 98 ? 13.574 21.981 27.826 1.000 21.228 96 GLU A O 1
ATOM 741 N N . GLY A 1 99 ? 12.787 19.949 27.186 1.000 22.607 97 GLY A N 1
ATOM 742 C CA . GLY A 1 99 ? 13.837 19.756 26.196 1.000 23.149 97 GLY A CA 1
ATOM 743 C C . GLY A 1 99 ? 13.598 18.552 25.320 1.000 25.164 97 GLY A C 1
ATOM 744 O O . GLY A 1 99 ? 12.916 17.614 25.738 1.000 21.646 97 GLY A O 1
ATOM 745 N N . ARG A 1 100 ? 14.196 18.598 24.112 1.000 26.388 98 ARG A N 1
ATOM 746 C CA . ARG A 1 100 ? 14.008 17.562 23.123 1.000 24.415 98 ARG A CA 1
ATOM 747 C C . ARG A 1 100 ? 15.027 16.465 23.358 1.000 23.343 98 ARG A C 1
ATOM 748 O O . ARG A 1 100 ? 16.173 16.733 23.628 1.000 28.050 98 ARG A O 1
ATOM 756 N N . VAL A 1 101 ? 14.632 15.220 23.120 1.000 28.524 99 VAL A N 1
ATOM 757 C CA . VAL A 1 101 ? 15.533 14.063 23.192 1.000 28.935 99 VAL A CA 1
ATOM 758 C C . VAL A 1 101 ? 16.264 13.872 21.831 1.000 31.619 99 VAL A C 1
ATOM 759 O O . VAL A 1 101 ? 15.649 13.575 20.798 1.000 28.168 99 VAL A O 1
ATOM 763 N N . GLU A 1 102 ? 17.607 13.960 21.867 1.000 30.346 100 GLU A N 1
ATOM 764 C CA . GLU A 1 102 ? 18.482 13.772 20.717 1.000 34.708 100 GLU A CA 1
ATOM 765 C C . GLU A 1 102 ? 19.241 12.478 20.952 1.000 33.234 100 GLU A C 1
ATOM 766 O O . GLU A 1 102 ? 20.385 12.522 21.403 1.000 40.606 100 GLU A O 1
ATOM 772 N N . ALA A 1 103 ? 18.593 11.343 20.752 1.000 29.490 101 ALA A N 1
ATOM 773 C CA . ALA A 1 103 ? 19.268 10.063 20.901 1.000 39.725 101 ALA A CA 1
ATOM 774 C C . ALA A 1 103 ? 20.188 9.954 19.692 1.000 49.896 101 ALA A C 1
ATOM 775 O O . ALA A 1 103 ? 20.090 10.713 18.707 1.000 49.347 101 ALA A O 1
ATOM 777 N N . GLN A 1 104 ? 21.121 9.027 19.751 1.000 49.479 102 GLN A N 1
ATOM 778 C CA . GLN A 1 104 ? 22.057 9.041 18.636 1.000 76.313 102 GLN A CA 1
ATOM 779 C C . GLN A 1 104 ? 21.542 8.009 17.628 1.000 72.590 102 GLN A C 1
ATOM 780 O O . GLN A 1 104 ? 22.229 7.041 17.329 1.000 90.815 102 GLN A O 1
ATOM 786 N N . GLY A 1 105 ? 20.289 8.154 17.180 1.000 61.379 103 GLY A N 1
ATOM 787 C CA . GLY A 1 105 ? 19.494 6.996 16.770 1.000 60.774 103 GLY A CA 1
ATOM 788 C C . GLY A 1 105 ? 19.888 5.678 17.471 1.000 61.524 103 GLY A C 1
ATOM 789 O O . GLY A 1 105 ? 19.881 4.615 16.847 1.000 54.589 103 GLY A O 1
ATOM 790 N N . GLN A 1 106 ? 20.221 5.729 18.777 1.000 59.945 104 GLN A N 1
ATOM 791 C CA . GLN A 1 106 ? 20.652 4.553 19.511 1.000 57.221 104 GLN A CA 1
ATOM 792 C C . GLN A 1 106 ? 19.450 3.868 20.127 1.000 61.394 104 GLN A C 1
ATOM 793 O O . GLN A 1 106 ? 19.131 2.750 19.738 1.000 75.789 104 GLN A O 1
ATOM 799 N N . ALA A 1 107 ? 18.784 4.566 21.043 1.000 55.238 105 ALA A N 1
ATOM 800 C CA . ALA A 1 107 ? 17.834 3.927 21.933 1.000 57.649 105 ALA A CA 1
ATOM 801 C C . ALA A 1 107 ? 18.625 3.338 23.092 1.000 53.468 105 ALA A C 1
ATOM 802 O O . ALA A 1 107 ? 19.633 2.661 22.893 1.000 45.985 105 ALA A O 1
ATOM 804 N N . SER A 1 108 ? 18.141 3.604 24.298 1.000 46.138 106 SER A N 1
ATOM 805 C CA . SER A 1 108 ? 18.900 3.334 25.500 1.000 38.843 106 SER A CA 1
ATOM 806 C C . SER A 1 108 ? 18.143 3.870 26.700 1.000 31.963 106 SER A C 1
ATOM 807 O O . SER A 1 108 ? 17.106 4.526 26.572 1.000 31.916 106 SER A O 1
ATOM 810 N N . THR A 1 109 ? 18.799 3.656 27.835 1.000 34.123 107 THR A N 1
ATOM 811 C CA . THR A 1 109 ? 18.479 4.216 29.130 1.000 36.046 107 THR A CA 1
ATOM 812 C C . THR A 1 109 ? 19.424 5.387 29.387 1.000 36.513 107 THR A C 1
ATOM 813 O O . THR A 1 109 ? 20.612 5.258 29.190 1.000 35.703 107 THR A O 1
ATOM 817 N N . GLN A 1 110 ? 18.870 6.510 29.848 1.000 31.066 108 GLN A N 1
ATOM 818 C CA . GLN A 1 110 ? 19.615 7.676 30.300 1.000 29.497 108 GLN A CA 1
ATOM 819 C C . GLN A 1 110 ? 19.227 8.011 31.742 1.000 28.852 108 GLN A C 1
ATOM 820 O O . GLN A 1 110 ? 18.060 8.361 32.040 1.000 24.502 108 GLN A O 1
ATOM 826 N N . GLN A 1 111 ? 20.233 7.958 32.619 1.000 28.135 109 GLN A N 1
ATOM 827 C CA . GLN A 1 111 ? 20.050 8.273 34.015 1.000 29.943 109 GLN A CA 1
ATOM 828 C C . GLN A 1 111 ? 20.237 9.772 34.149 1.000 29.641 109 GLN A C 1
ATOM 829 O O . GLN A 1 111 ? 20.999 10.361 33.370 1.000 23.522 109 GLN A O 1
ATOM 835 N N . TYR A 1 112 ? 19.476 10.357 35.095 1.000 25.892 110 TYR A N 1
ATOM 836 C CA . TYR A 1 112 ? 19.671 11.746 35.466 1.000 26.925 110 TYR A CA 1
ATOM 837 C C . TYR A 1 112 ? 19.360 11.961 36.965 1.000 27.564 110 TYR A C 1
ATOM 838 O O . TYR A 1 112 ? 18.740 11.139 37.621 1.000 30.007 110 TYR A O 1
ATOM 847 N N . ASN A 1 113 ? 19.841 13.103 37.469 1.000 25.491 111 ASN A N 1
ATOM 848 C CA . ASN A 1 113 ? 19.772 13.537 38.851 1.000 28.670 111 ASN A CA 1
ATOM 849 C C . ASN A 1 113 ? 18.925 14.794 38.837 1.000 27.856 111 ASN A C 1
ATOM 850 O O . ASN A 1 113 ? 19.334 15.813 38.267 1.000 29.817 111 ASN A O 1
ATOM 855 N N . ALA A 1 114 ? 17.737 14.724 39.425 1.000 25.394 112 ALA A N 1
ATOM 856 C CA . ALA A 1 114 ? 16.939 15.936 39.515 1.000 23.515 112 ALA A CA 1
ATOM 857 C C . ALA A 1 114 ? 17.035 16.495 40.940 1.000 22.779 112 ALA A C 1
ATOM 858 O O . ALA A 1 114 ? 16.796 15.789 41.923 1.000 20.949 112 ALA A O 1
ATOM 860 N N . THR A 1 115 ? 17.414 17.751 41.057 1.000 22.631 113 THR A N 1
ATOM 861 C CA . THR A 1 115 ? 17.428 18.387 42.348 1.000 22.226 113 THR A CA 1
ATOM 862 C C . THR A 1 115 ? 16.215 19.310 42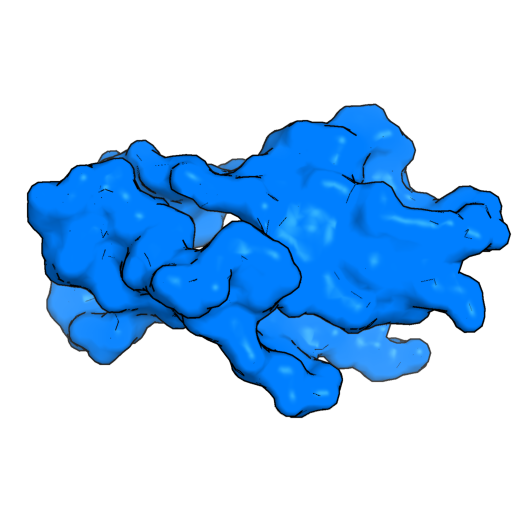.423 1.000 21.348 113 THR A C 1
ATOM 863 O O . THR A 1 115 ? 15.973 20.117 41.524 1.000 21.466 113 THR A O 1
ATOM 867 N N . LEU A 1 116 ? 15.500 19.147 43.536 1.000 22.445 114 LEU A N 1
ATOM 868 C CA . LEU A 1 116 ? 14.266 19.849 43.844 1.000 25.476 114 LEU A CA 1
ATOM 869 C C . LEU A 1 116 ? 14.494 20.672 45.122 1.000 25.133 114 LEU A C 1
ATOM 870 O O . LEU A 1 116 ? 15.258 20.263 45.986 1.000 25.784 114 LEU A O 1
ATOM 875 N N . SER A 1 117 ? 13.917 21.861 45.189 1.000 24.460 115 SER A N 1
ATOM 876 C CA . SER A 1 117 ? 13.831 22.658 46.413 1.000 23.894 115 SER A CA 1
ATOM 877 C C . SER A 1 117 ? 12.423 22.490 47.021 1.000 22.739 115 SER A C 1
ATOM 878 O O . SER A 1 117 ? 11.408 22.823 46.377 1.000 27.375 115 SER A O 1
ATOM 881 N N . ILE A 1 118 ? 12.364 21.838 48.202 1.000 22.904 116 ILE A N 1
ATOM 882 C CA . ILE A 1 118 ? 11.137 21.576 48.938 1.000 26.522 116 ILE A CA 1
ATOM 883 C C . ILE A 1 118 ? 11.069 22.598 50.056 1.000 28.462 116 ILE A C 1
ATOM 884 O O . ILE A 1 118 ? 11.755 22.395 51.056 1.000 27.881 116 ILE A O 1
ATOM 889 N N . ASP A 1 119 ? 10.304 23.675 49.861 1.000 26.317 117 ASP A N 1
ATOM 890 C CA . ASP A 1 119 ? 10.346 24.805 50.769 1.000 33.435 117 ASP A CA 1
ATOM 891 C C . ASP A 1 119 ? 11.796 25.193 51.118 1.000 31.715 117 ASP A C 1
ATOM 892 O O . ASP A 1 119 ? 12.132 25.442 52.289 1.000 30.346 117 ASP A O 1
ATOM 897 N N . GLY A 1 120 ? 12.689 25.276 50.122 1.000 30.339 118 GLY A N 1
ATOM 898 C CA . GLY A 1 120 ? 14.059 25.718 50.404 1.000 25.304 118 GLY A CA 1
ATOM 899 C C . GLY A 1 120 ? 15.032 24.612 50.790 1.000 24.375 118 GLY A C 1
ATOM 900 O O . GLY A 1 120 ? 16.245 24.859 50.721 1.000 26.508 118 GLY A O 1
ATOM 901 N N . SER A 1 121 ? 14.535 23.393 51.065 1.000 23.677 119 SER A N 1
ATOM 902 C CA . SER A 1 121 ? 15.380 22.224 51.249 1.000 27.946 119 SER A CA 1
ATOM 903 C C . SER A 1 121 ? 15.660 21.551 49.913 1.000 27.978 119 SER A C 1
ATOM 904 O O . SER A 1 121 ? 14.758 21.056 49.248 1.000 25.581 119 SER A O 1
ATOM 907 N N . ARG A 1 122 ? 16.943 21.511 49.562 1.000 25.483 120 ARG A N 1
ATOM 908 C CA . ARG A 1 122 ? 17.377 20.926 48.309 1.000 27.872 120 ARG A CA 1
ATOM 909 C C . ARG A 1 122 ? 17.523 19.425 48.501 1.000 24.339 120 ARG A C 1
ATOM 910 O O . ARG A 1 122 ? 18.278 18.999 49.329 1.000 27.876 120 ARG A O 1
ATOM 918 N N . LEU A 1 123 ? 16.782 18.625 47.747 1.000 23.472 121 LEU A N 1
ATOM 919 C CA . LEU A 1 123 ? 16.879 17.184 47.827 1.000 23.385 121 LEU A CA 1
ATOM 920 C C . LEU A 1 123 ? 16.942 16.629 46.405 1.000 23.468 121 LEU A C 1
ATOM 921 O O . LEU A 1 123 ? 16.254 17.170 45.518 1.000 21.655 121 LEU A O 1
ATOM 926 N N . THR A 1 124 ? 17.807 15.604 46.214 1.000 27.816 122 THR A N 1
ATOM 927 C CA . THR A 1 124 ? 18.066 14.966 44.917 1.000 25.900 122 THR A C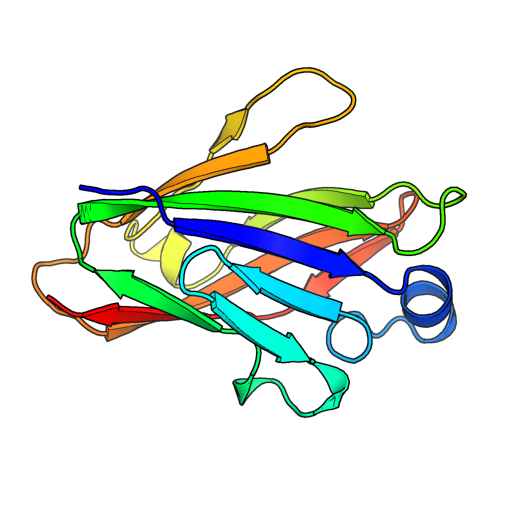A 1
ATOM 928 C C . THR A 1 124 ? 17.534 13.539 44.885 1.000 25.490 122 THR A C 1
ATOM 929 O O . THR A 1 124 ? 17.549 12.909 45.914 1.000 20.928 122 THR A O 1
ATOM 933 N N . PHE A 1 125 ? 17.121 13.092 43.678 1.000 23.248 123 PHE A N 1
ATOM 934 C CA . PHE A 1 125 ? 16.731 11.734 43.312 1.000 25.462 123 PHE A CA 1
ATOM 935 C C . PHE A 1 125 ? 17.174 11.430 41.865 1.000 22.618 123 PHE A C 1
ATOM 936 O O . PHE A 1 125 ? 17.574 12.324 41.131 1.000 25.453 123 PHE A O 1
ATOM 944 N N . ASP A 1 126 ? 17.000 10.161 41.448 1.000 24.642 124 ASP A N 1
ATOM 945 C CA . ASP A 1 126 ? 17.708 9.556 40.336 1.000 26.102 124 ASP A CA 1
ATOM 946 C C . ASP A 1 126 ? 16.705 8.851 39.456 1.000 23.640 124 ASP A C 1
ATOM 947 O O . ASP A 1 126 ? 16.714 7.653 39.356 1.000 22.767 124 ASP A O 1
ATOM 952 N N . PRO A 1 127 ? 15.823 9.596 38.777 1.000 22.909 125 PRO A N 1
ATOM 953 C CA . PRO A 1 127 ? 14.967 9.007 37.752 1.000 21.878 125 PRO A CA 1
ATOM 954 C C . PRO A 1 127 ? 15.741 8.640 36.481 1.000 23.153 125 PRO A C 1
ATOM 955 O O . PRO A 1 127 ? 16.935 8.932 36.372 1.000 20.803 125 PRO A O 1
ATOM 959 N N . PHE A 1 128 ? 15.053 8.016 35.511 1.000 24.890 126 PHE A N 1
ATOM 960 C CA . PHE A 1 128 ? 15.682 7.660 34.254 1.000 25.983 126 PHE A CA 1
ATOM 961 C C . PHE A 1 128 ? 14.672 7.669 33.096 1.000 27.519 126 PHE A C 1
ATOM 962 O O . PHE A 1 128 ? 13.469 7.497 33.262 1.000 27.203 126 PHE A O 1
ATOM 970 N N . LEU A 1 129 ? 15.230 7.871 31.897 1.000 27.175 127 LEU A N 1
ATOM 971 C CA . LEU A 1 129 ? 14.528 7.793 30.644 1.000 28.912 127 LEU A CA 1
ATOM 972 C C . LEU A 1 129 ? 14.787 6.448 30.015 1.000 26.505 127 LEU A C 1
ATOM 973 O O . LEU A 1 129 ? 15.907 5.993 30.040 1.000 27.352 127 LEU A O 1
ATOM 978 N N . VAL A 1 130 ? 13.760 5.901 29.369 1.000 29.863 128 VAL A N 1
ATOM 979 C CA . VAL A 1 130 ? 13.900 4.747 28.485 1.000 31.623 128 VAL A CA 1
ATOM 980 C C . VAL A 1 130 ? 13.536 5.202 27.061 1.000 27.335 128 VAL A C 1
ATOM 981 O O . VAL A 1 130 ? 12.393 5.551 26.772 1.000 24.195 128 VAL A O 1
ATOM 985 N N . ILE A 1 131 ? 14.545 5.227 26.191 1.000 27.022 129 ILE A N 1
ATOM 986 C CA . ILE A 1 131 ? 14.375 5.765 24.860 1.000 27.761 129 ILE A CA 1
ATOM 987 C C . ILE A 1 131 ? 14.347 4.628 23.846 1.000 29.465 129 ILE A C 1
ATOM 988 O O . ILE A 1 131 ? 15.263 3.791 23.822 1.000 28.907 129 ILE A O 1
ATOM 993 N N . SER A 1 132 ? 13.294 4.649 23.030 1.000 28.020 130 SER A N 1
ATOM 994 C CA . SER A 1 132 ? 13.193 3.802 21.856 1.000 33.178 130 SER A CA 1
ATOM 995 C C . SER A 1 132 ? 13.346 4.624 20.574 1.000 35.361 130 SER A C 1
ATOM 996 O O . SER A 1 132 ? 13.190 5.848 20.542 1.000 33.578 130 SER A O 1
ATOM 999 N N . LEU A 1 133 ? 13.673 3.937 1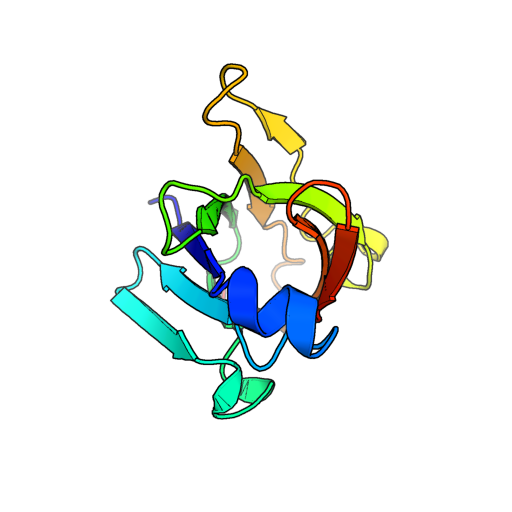9.489 1.000 44.519 131 LEU A N 1
ATOM 1000 C CA . LEU A 1 133 ? 13.676 4.570 18.169 1.000 55.023 131 LEU A CA 1
ATOM 1001 C C . LEU A 1 133 ? 12.283 4.485 17.525 1.000 56.931 131 LEU A C 1
ATOM 1002 O O . LEU A 1 133 ? 11.643 3.413 17.658 1.000 53.698 131 LEU A O 1
#

Secondary structure (DSSP, 8-state):
---EEEEEEE-HHHHHHHT-SGGGEEEEETTS-EEEGGG-GGG-EEEEETT-EEEEEEEESSTT--EEEEEEESHHHHTTS---EEEE-SSSEEEEEE----S--EEEE-EEEEEETTEEEEE--EEEEE-

Foldseek 3Di:
DDAKEKEKEFQLVVCVVVVPGQQGIWIQIPVRQIFHSVVHLVRQEAEEEAFHKYKYWYDYPDPPKDKGWDDKDAFCVVVVQWDWDWDDDPPTIMTMTHGHDVLPWDKGKMKIWMQINNDTHIDIGIYGYDD

Radius of gyration: 14.05 Å; Cα contacts (8 Å, |Δi|>4): 318; chains: 1; bounding box: 28×32×41 Å

Nearest PDB structures (foldseek):
  8rqy-assembly1_A-2  TM=1.008E+00  e=2.165E-30  Vibrio cholerae O1 biovar El Tor str. N16961
  6tct-assembly2_C  TM=9.473E-01  e=2.201E-18  Vibrio cholerae O1 biovar El Tor str. N16961
  6dms-assembly1_A  TM=5.572E-01  e=4.610E-03  Mariniflexile fucanivorans
  1wcq-assembly3_C  TM=4.546E-01  e=7.819E-03  Micromonospora viridifaciens
  2bzd-assembly2_B  TM=4.719E-01  e=2.844E-02  Micromonospora viridifaciens

Solvent-accessible surface area: 7050 Å² total; per-residue (Å²): 215,158,89,3,80,5,48,0,24,0,47,2,70,33,0,62,80,57,168,55,5,59,40,22,1,84,2,84,8,70,69,190,61,155,4,20,2,110,135,26,77,67,54,1,70,1,57,8,76,39,31,22,35,0,12,0,86,17,46,20,108,42,130,129,26,125,17,74,12,52,60,14,63,18,82,0,41,124,69,171,19,1,72,9,76,118,61,43,150,108,86,73,64,52,33,21,9,118,0,98,15,148,45,118,40,47,69,12,62,2,47,0,10,0,24,0,75,64,50,144,28,73,6,55,0,28,0,63,6,62,130